Protein AF-A0A699TM51-F1 (afdb_monomer_lite)

Sequence (166 aa):
SMTIHSSIKAKILEAQSEAFKNASTPREMLKGLDNQLERKEDGRLYLAERIWVPVYGNLRTLIMNEAHATRYSIHPGADKMYYDLRGLYWWPGMKKDIAMYLDLSTTYHPETDGQSKRTIQTLEDMLRDCAMDFGGNWDTHLPLVEFSYNNTYHSSIKCAPFEALY

pLDDT: mean 77.64, std 13.68, range [36.28, 93.94]

Radius of gyration: 24.85 Å; chains: 1; bounding box: 60×28×64 Å

InterPro domains:
  IPR012337 Ribonuclease H-like superfamily [SSF53098] (101-163)
  IPR036397 Ribonuclease H superfamily [G3DSA:3.30.420.10] (94-166)
  IPR041588 Integrase zinc-binding domain [PF17921] (58-102)
  IPR052160 Gypsy Retrotransposon Integrase-like [PTHR47266] (107-166)

Organism: Tanacetum cinerariifolium (NCBI:txid118510)

Structure (mmCIF, N/CA/C/O backbone):
data_AF-A0A699TM51-F1
#
_entry.id   AF-A0A699TM51-F1
#
loop_
_atom_site.group_PDB
_atom_site.id
_atom_site.type_symbol
_atom_site.label_atom_id
_atom_site.label_alt_id
_atom_site.label_comp_id
_atom_site.label_asym_id
_atom_site.label_entity_id
_atom_site.label_seq_id
_atom_site.pdbx_PDB_ins_code
_atom_site.Cartn_x
_atom_site.Cartn_y
_atom_site.Cartn_z
_atom_site.occupancy
_atom_site.B_iso_or_equiv
_atom_site.auth_seq_id
_atom_site.auth_comp_id
_atom_site.auth_asym_id
_atom_site.auth_atom_id
_atom_site.pdbx_PDB_model_num
ATOM 1 N N . SER A 1 1 ? 7.193 -13.252 6.022 1.00 36.28 1 SER A N 1
ATOM 2 C CA . SER A 1 1 ? 6.073 -12.552 6.678 1.00 36.28 1 SER A CA 1
ATOM 3 C C . SER A 1 1 ? 6.433 -11.078 6.754 1.00 36.28 1 SER A C 1
ATOM 5 O O . SER A 1 1 ? 7.528 -10.791 7.223 1.00 36.28 1 SER A O 1
ATOM 7 N N . MET A 1 2 ? 5.621 -10.175 6.192 1.00 44.34 2 MET A N 1
ATOM 8 C CA . MET A 1 2 ? 5.906 -8.732 6.170 1.00 44.34 2 MET A CA 1
ATOM 9 C C . MET A 1 2 ? 5.812 -8.157 7.587 1.00 44.34 2 MET A C 1
ATOM 11 O O . MET A 1 2 ? 4.756 -8.214 8.218 1.00 44.34 2 MET A O 1
ATOM 15 N N . THR A 1 3 ? 6.911 -7.602 8.090 1.00 43.56 3 THR A N 1
ATOM 16 C CA . THR A 1 3 ? 6.968 -6.927 9.391 1.00 43.56 3 THR A CA 1
ATOM 17 C C . THR A 1 3 ? 6.427 -5.510 9.233 1.00 43.56 3 THR A C 1
ATOM 19 O O . THR A 1 3 ? 7.195 -4.556 9.199 1.00 43.56 3 THR A O 1
ATOM 22 N N . ILE A 1 4 ? 5.110 -5.368 9.065 1.00 54.72 4 ILE A N 1
ATOM 23 C CA . ILE A 1 4 ? 4.522 -4.034 8.913 1.00 54.72 4 ILE A CA 1
ATOM 24 C C . ILE A 1 4 ? 4.746 -3.254 10.201 1.00 54.72 4 ILE A C 1
ATOM 26 O O . ILE A 1 4 ? 4.355 -3.707 11.286 1.00 54.72 4 ILE A O 1
ATOM 30 N N . HIS A 1 5 ? 5.428 -2.119 10.069 1.00 58.97 5 HIS A N 1
ATOM 31 C CA . HIS A 1 5 ? 6.030 -1.424 11.194 1.00 58.97 5 HIS A CA 1
ATOM 32 C C . HIS A 1 5 ? 4.959 -1.016 12.220 1.00 58.97 5 HIS A C 1
ATOM 34 O O . HIS A 1 5 ? 3.886 -0.503 11.880 1.00 58.97 5 HIS A O 1
ATOM 40 N N . SER A 1 6 ? 5.250 -1.227 13.506 1.00 61.78 6 SER A N 1
ATOM 41 C CA . SER A 1 6 ? 4.368 -0.877 14.633 1.00 61.78 6 SER A CA 1
ATOM 42 C C . SER A 1 6 ? 3.903 0.589 14.597 1.00 61.78 6 SER A C 1
ATOM 44 O O . SER A 1 6 ? 2.809 0.904 15.071 1.00 61.78 6 SER A O 1
ATOM 46 N N . SER A 1 7 ? 4.680 1.467 13.955 1.00 74.94 7 SER A N 1
ATOM 47 C CA . SER A 1 7 ? 4.373 2.886 13.768 1.00 74.94 7 SER A CA 1
ATOM 48 C C . SER A 1 7 ? 3.165 3.154 12.861 1.00 74.94 7 SER A C 1
ATOM 50 O O . SER A 1 7 ? 2.376 4.041 13.183 1.00 74.94 7 SER A O 1
ATOM 52 N N . ILE A 1 8 ? 2.954 2.406 11.768 1.00 83.75 8 ILE A N 1
ATOM 53 C CA . ILE A 1 8 ? 1.767 2.602 10.908 1.00 83.75 8 ILE A CA 1
ATOM 54 C C . ILE A 1 8 ? 0.505 2.168 11.650 1.00 83.75 8 ILE A C 1
ATOM 56 O O . ILE A 1 8 ? -0.508 2.868 11.624 1.00 83.75 8 ILE A O 1
ATOM 60 N N . LYS A 1 9 ? 0.567 1.045 12.374 1.00 83.00 9 LYS A N 1
ATOM 61 C CA . LYS A 1 9 ? -0.570 0.559 13.165 1.00 83.00 9 LYS A CA 1
ATOM 62 C C . LYS A 1 9 ? -0.991 1.559 14.243 1.00 83.00 9 LYS A C 1
ATOM 64 O O . LYS A 1 9 ? -2.188 1.694 14.493 1.00 83.00 9 LYS A O 1
ATOM 69 N N . ALA A 1 10 ? -0.054 2.263 14.878 1.00 84.81 10 ALA A N 1
ATOM 70 C CA . ALA A 1 10 ? -0.375 3.327 15.834 1.00 84.81 10 ALA A CA 1
ATOM 71 C C . ALA A 1 10 ? -1.137 4.484 15.164 1.00 84.81 10 ALA A C 1
ATOM 73 O O . ALA A 1 10 ? -2.234 4.825 15.601 1.00 84.81 10 ALA A O 1
ATOM 74 N N . LYS A 1 11 ? -0.632 4.988 14.030 1.00 90.06 11 LYS A N 1
ATOM 75 C CA . LYS A 1 11 ? -1.268 6.086 13.280 1.00 90.06 11 LYS A CA 1
ATOM 76 C C . LYS A 1 11 ? -2.672 5.746 12.773 1.00 90.06 11 LYS A C 1
ATOM 78 O O . LYS A 1 11 ? -3.529 6.621 12.702 1.00 90.06 11 LYS A O 1
ATOM 83 N N . ILE A 1 12 ? -2.935 4.475 12.450 1.00 90.19 12 ILE A N 1
ATOM 84 C CA . ILE A 1 12 ? -4.284 4.027 12.070 1.00 90.19 12 ILE A CA 1
ATOM 85 C C . ILE A 1 12 ? -5.285 4.263 13.204 1.00 90.19 12 ILE A C 1
ATOM 87 O O . ILE A 1 12 ? -6.379 4.746 12.937 1.00 90.19 12 ILE A O 1
ATOM 91 N N . LEU A 1 13 ? -4.931 3.964 14.455 1.00 89.44 13 LEU A N 1
ATOM 92 C CA . LEU A 1 13 ? -5.849 4.133 15.587 1.00 89.44 13 LEU A CA 1
ATOM 93 C C . LEU A 1 13 ? -6.231 5.609 15.801 1.00 89.44 13 LEU A C 1
ATOM 95 O O . LEU A 1 13 ? -7.397 5.929 16.048 1.00 89.44 13 LEU A O 1
ATOM 99 N N . GLU A 1 14 ? -5.255 6.506 15.671 1.00 88.88 14 GLU A N 1
ATOM 100 C CA . GLU A 1 14 ? -5.460 7.955 15.762 1.00 88.88 14 GLU A CA 1
ATOM 101 C C . GLU A 1 14 ? -6.383 8.451 14.645 1.00 88.88 14 GLU A C 1
ATOM 103 O O . GLU A 1 14 ? -7.402 9.085 14.919 1.00 88.88 14 GLU A O 1
ATOM 108 N N . ALA A 1 15 ? -6.089 8.076 13.398 1.00 88.88 15 ALA A N 1
ATOM 109 C CA . ALA A 1 15 ? -6.886 8.472 12.242 1.00 88.88 15 ALA A CA 1
ATOM 110 C C . ALA A 1 15 ? -8.303 7.883 12.269 1.00 88.88 15 ALA A C 1
ATOM 112 O O . ALA A 1 15 ? -9.252 8.530 11.831 1.00 88.88 15 ALA A O 1
ATOM 113 N N . GLN A 1 16 ? -8.471 6.665 12.797 1.00 88.69 16 GLN A N 1
ATOM 114 C CA . GLN A 1 16 ? -9.792 6.092 13.038 1.00 88.69 16 GLN A CA 1
ATOM 115 C C . GLN A 1 16 ? -10.544 6.947 14.058 1.00 88.69 16 GLN A C 1
ATOM 117 O O . GLN A 1 16 ? -11.675 7.332 13.804 1.00 88.69 16 GLN A O 1
ATOM 122 N N . SER A 1 17 ? -9.916 7.315 15.175 1.00 84.62 17 SER A N 1
ATOM 123 C CA . SER A 1 17 ? -10.548 8.165 16.193 1.00 84.62 17 SER A CA 1
ATOM 124 C C . SER A 1 17 ? -10.948 9.541 15.647 1.00 84.62 17 SER A C 1
ATOM 126 O O . SER A 1 17 ? -12.002 10.061 16.007 1.00 84.62 17 SER A O 1
ATOM 128 N N . GLU A 1 18 ? -10.138 10.125 14.763 1.00 84.56 18 GLU A N 1
ATOM 129 C CA . GLU A 1 18 ? -10.454 11.375 14.064 1.00 84.56 18 GLU A CA 1
ATOM 130 C C . GLU A 1 18 ? -11.638 11.220 13.099 1.00 84.56 18 GLU A C 1
ATOM 132 O O . GLU A 1 18 ? -12.538 12.062 13.091 1.00 84.56 18 GLU A O 1
ATOM 137 N N . ALA A 1 19 ? -11.701 10.108 12.361 1.00 78.81 19 ALA A N 1
ATOM 138 C CA . ALA A 1 19 ? -12.792 9.827 11.432 1.00 78.81 19 ALA A CA 1
ATOM 139 C C . ALA A 1 19 ? -14.174 9.804 12.108 1.00 78.81 19 ALA A C 1
ATOM 141 O O . ALA A 1 19 ? -15.153 10.209 11.491 1.00 78.81 19 ALA A O 1
ATOM 142 N N . PHE A 1 20 ? -14.256 9.397 13.381 1.00 71.19 20 PHE A N 1
ATOM 143 C CA . PHE A 1 20 ? -15.511 9.390 14.150 1.00 71.19 20 PHE A CA 1
ATOM 144 C C . PHE A 1 20 ? -15.887 10.746 14.761 1.00 71.19 20 PHE A C 1
ATOM 146 O O . PHE A 1 20 ? -17.054 10.959 15.080 1.00 71.19 20 PHE A O 1
ATOM 153 N N . LYS A 1 21 ? -14.933 11.669 14.941 1.00 73.00 21 LYS A N 1
ATOM 154 C CA . LYS A 1 21 ? -15.217 13.008 15.494 1.00 73.00 21 LYS A CA 1
ATOM 155 C C . LYS A 1 21 ? -15.894 13.921 14.471 1.00 73.00 21 LYS A C 1
ATOM 157 O O . LYS A 1 21 ? -16.677 14.791 14.844 1.00 73.00 21 LYS A O 1
ATOM 162 N N . ASN A 1 22 ? -15.622 13.714 13.186 1.00 63.00 22 ASN A N 1
ATOM 163 C CA . ASN A 1 22 ? -16.165 14.531 12.107 1.00 63.00 22 ASN A CA 1
ATOM 164 C C . ASN A 1 22 ? -17.528 13.984 11.638 1.00 63.00 22 ASN A C 1
ATOM 166 O O . ASN A 1 22 ? -17.613 13.213 10.685 1.00 63.00 22 ASN A O 1
ATOM 170 N N . ALA A 1 23 ? -18.612 14.431 12.286 1.00 52.00 23 ALA A N 1
ATOM 171 C CA . ALA A 1 23 ? -20.004 14.040 12.000 1.00 52.00 23 ALA A CA 1
ATOM 172 C C . ALA A 1 23 ? -20.494 14.329 10.557 1.00 52.00 23 ALA A C 1
ATOM 174 O O . ALA A 1 23 ? -21.585 13.907 10.177 1.00 52.00 23 ALA A O 1
ATOM 175 N N . SER A 1 24 ? -19.703 15.023 9.733 1.00 50.62 24 SER A N 1
ATOM 176 C CA . SER A 1 24 ? -19.977 15.269 8.311 1.00 50.62 24 SER A CA 1
ATOM 177 C C . SER A 1 24 ? -19.608 14.103 7.390 1.00 50.62 24 SER A C 1
ATOM 179 O O . SER A 1 24 ? -19.886 14.181 6.192 1.00 50.62 24 SER A O 1
ATOM 181 N N . THR A 1 25 ? -19.011 13.020 7.904 1.00 54.03 25 THR A N 1
ATOM 182 C CA . THR A 1 25 ? -18.554 11.923 7.040 1.00 54.03 25 THR A CA 1
ATOM 183 C C . THR A 1 25 ? -19.097 10.555 7.446 1.00 54.03 25 THR A C 1
ATOM 185 O O . THR A 1 25 ? -18.459 9.809 8.178 1.00 54.03 25 THR A O 1
ATOM 188 N N . PRO A 1 26 ? -20.264 10.193 6.884 1.00 49.75 26 PRO A N 1
ATOM 189 C CA . PRO A 1 26 ? -20.577 8.801 6.572 1.00 49.75 26 PRO A CA 1
ATOM 190 C C . PRO A 1 26 ? -21.207 8.645 5.171 1.00 49.75 26 PRO A C 1
ATOM 192 O O . PRO A 1 26 ? -22.158 7.892 4.991 1.00 49.75 26 PRO A O 1
ATOM 195 N N . ARG A 1 27 ? -20.731 9.382 4.152 1.00 46.88 27 ARG A N 1
ATOM 196 C CA . ARG A 1 27 ? -21.240 9.230 2.765 1.00 46.88 27 ARG A CA 1
ATOM 197 C C . ARG A 1 27 ? -20.287 8.566 1.774 1.00 46.88 27 ARG A C 1
ATOM 199 O O . ARG A 1 27 ? -20.763 7.978 0.811 1.00 46.88 27 ARG A O 1
ATOM 206 N N . GLU A 1 28 ? -18.982 8.545 2.041 1.00 53.78 28 GLU A N 1
ATOM 207 C CA . GLU A 1 28 ? -18.023 7.746 1.252 1.00 53.78 28 GLU A CA 1
ATOM 208 C C . GLU A 1 28 ? -17.510 6.491 1.981 1.00 53.78 28 GLU A C 1
ATOM 210 O O . GLU A 1 28 ? -17.039 5.551 1.341 1.00 53.78 28 GLU A O 1
ATOM 215 N N . MET A 1 29 ? -17.568 6.450 3.316 1.00 57.81 29 MET A N 1
ATOM 216 C CA . MET A 1 29 ? -16.518 5.760 4.075 1.00 57.81 29 MET A CA 1
ATOM 217 C C . MET A 1 29 ? -16.554 4.239 4.103 1.00 57.81 29 MET A C 1
ATOM 219 O O . MET A 1 29 ? -15.490 3.655 4.302 1.00 57.81 29 MET A O 1
ATOM 223 N N . LEU A 1 30 ? -17.693 3.579 3.883 1.00 64.06 30 LEU A N 1
ATOM 224 C CA . LEU A 1 30 ? -17.762 2.114 3.996 1.00 64.06 30 LEU A CA 1
ATOM 225 C C . LEU A 1 30 ? -18.672 1.451 2.956 1.00 64.06 30 LEU A C 1
ATOM 227 O O . LEU A 1 30 ? -18.817 0.234 2.972 1.00 64.06 30 LEU A O 1
ATOM 231 N N . LYS A 1 31 ? -19.256 2.212 2.016 1.00 71.56 31 LYS A N 1
ATOM 232 C CA . LYS A 1 31 ? -20.251 1.708 1.044 1.00 71.56 31 LYS A CA 1
ATOM 233 C C . LYS A 1 31 ? -21.405 0.928 1.712 1.00 71.56 31 LYS A C 1
ATOM 235 O O . LYS A 1 31 ? -21.866 -0.068 1.163 1.00 71.56 31 LYS A O 1
ATOM 240 N N . GLY A 1 32 ? -21.848 1.357 2.898 1.00 72.12 32 GLY A N 1
ATOM 241 C CA . GLY A 1 32 ? -22.896 0.677 3.670 1.00 72.12 32 GLY A CA 1
ATOM 242 C C . GLY A 1 32 ? -22.403 -0.494 4.527 1.00 72.12 32 GLY A C 1
ATOM 243 O O . GLY A 1 32 ? -23.218 -1.223 5.088 1.00 72.12 32 GLY A O 1
ATOM 244 N N . LEU A 1 33 ? -21.086 -0.690 4.644 1.00 73.62 33 LEU A N 1
ATOM 245 C CA . LEU A 1 33 ? -20.473 -1.688 5.530 1.00 73.62 33 LEU A CA 1
ATOM 246 C C . LEU A 1 33 ? -20.208 -1.136 6.939 1.00 73.62 33 LEU A C 1
ATOM 248 O O . LEU A 1 33 ? -19.507 -1.766 7.724 1.00 73.62 33 LEU A O 1
ATOM 252 N N . ASP A 1 34 ? -20.774 0.025 7.273 1.00 74.94 34 ASP A N 1
ATOM 253 C CA . ASP A 1 34 ? -20.599 0.709 8.556 1.00 74.94 34 ASP A CA 1
ATOM 254 C C . ASP A 1 34 ? -20.978 -0.178 9.746 1.00 74.94 34 ASP A C 1
ATOM 256 O O . ASP A 1 34 ? -20.242 -0.263 10.725 1.00 74.94 34 ASP A O 1
ATOM 260 N N . ASN A 1 35 ? -22.061 -0.941 9.603 1.00 77.19 35 ASN A N 1
ATOM 261 C CA . ASN A 1 35 ? -22.545 -1.861 10.633 1.00 77.19 35 ASN A CA 1
ATOM 262 C C . ASN A 1 35 ? -21.716 -3.153 10.756 1.00 77.19 35 ASN A C 1
ATOM 264 O O . ASN A 1 35 ? -21.967 -3.942 11.659 1.00 77.19 35 ASN A O 1
ATOM 268 N N . GLN A 1 36 ? -20.776 -3.403 9.837 1.00 84.50 36 GLN A N 1
ATOM 269 C CA . GLN A 1 36 ? -19.923 -4.600 9.834 1.00 84.50 36 GLN A CA 1
ATOM 270 C C . GLN A 1 36 ? -18.533 -4.333 10.420 1.00 84.50 36 GLN A C 1
ATOM 272 O O . GLN A 1 36 ? -17.704 -5.241 10.461 1.00 84.50 36 GLN A O 1
ATOM 277 N N . LEU A 1 37 ? -18.250 -3.094 10.835 1.00 8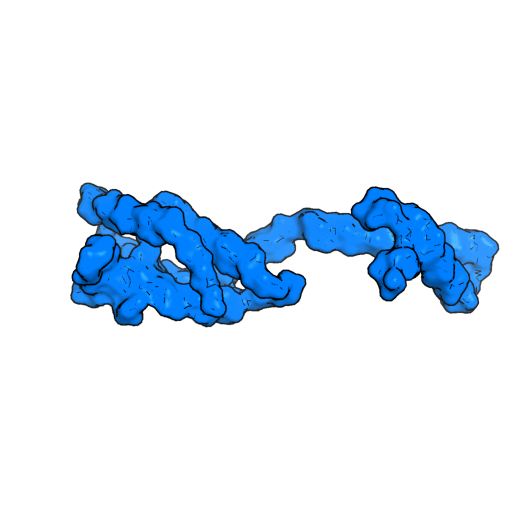5.62 37 LEU A N 1
ATOM 278 C CA . LEU A 1 37 ? -17.000 -2.791 11.510 1.00 85.62 37 LEU A CA 1
ATOM 279 C C . LEU A 1 37 ? -17.030 -3.270 12.957 1.00 85.62 37 LEU A C 1
ATOM 28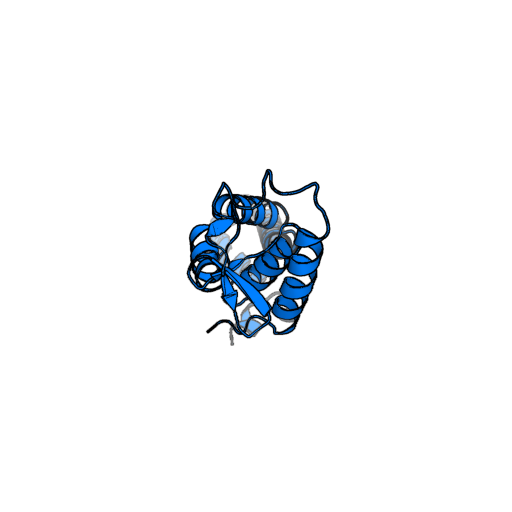1 O O . LEU A 1 37 ? -17.883 -2.877 13.750 1.00 85.62 37 LEU A O 1
ATOM 285 N N . GLU A 1 38 ? -16.019 -4.047 13.315 1.00 90.38 38 GLU A N 1
ATOM 286 C CA . GLU A 1 38 ? -15.837 -4.583 14.655 1.00 90.38 38 GLU A CA 1
ATOM 287 C C . GLU A 1 38 ? -14.655 -3.900 15.335 1.00 90.38 38 GLU A C 1
ATOM 289 O O . GLU A 1 38 ? -13.561 -3.799 14.772 1.00 90.38 38 GLU A O 1
ATOM 294 N N . ARG A 1 39 ? -14.861 -3.427 16.567 1.00 89.94 39 ARG A N 1
ATOM 295 C CA . ARG A 1 39 ? -13.774 -2.927 17.413 1.00 89.94 39 ARG A CA 1
ATOM 296 C C . ARG A 1 39 ? -13.158 -4.095 18.175 1.00 89.94 39 ARG A C 1
ATOM 298 O O . ARG A 1 39 ? -13.873 -4.793 18.886 1.00 89.94 39 ARG A O 1
ATOM 305 N N . LYS A 1 40 ? -11.842 -4.280 18.054 1.00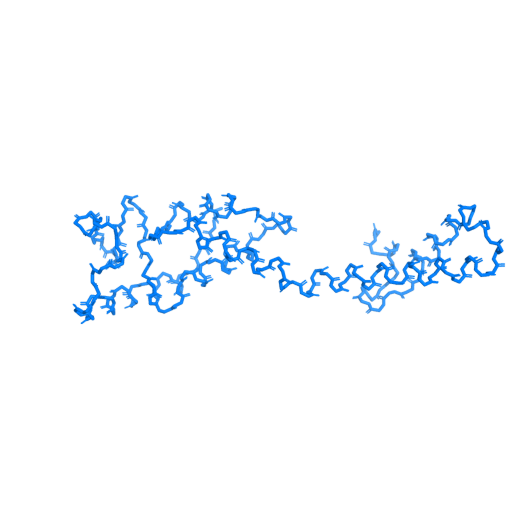 91.50 40 LYS A N 1
ATOM 306 C CA . LYS A 1 40 ? -11.096 -5.328 18.772 1.00 91.50 40 LYS A CA 1
ATOM 307 C C . LYS A 1 40 ? -10.426 -4.794 20.043 1.00 91.50 40 LYS A C 1
ATOM 309 O O . LYS A 1 40 ? -10.459 -3.594 20.320 1.00 91.50 40 LYS A O 1
ATOM 314 N N . GLU A 1 41 ? -9.809 -5.696 20.811 1.00 90.31 41 GLU A N 1
ATOM 315 C CA . GLU A 1 41 ? -9.112 -5.405 22.079 1.00 90.31 41 GLU A CA 1
ATOM 316 C C . GLU A 1 41 ? -7.996 -4.359 21.942 1.00 90.31 41 GLU A C 1
ATOM 318 O O . GLU A 1 41 ? -7.726 -3.602 22.868 1.00 90.31 41 GLU A O 1
ATOM 323 N N . ASP A 1 42 ? -7.378 -4.267 20.763 1.00 87.12 42 ASP A N 1
ATOM 324 C CA . ASP A 1 42 ? -6.343 -3.278 20.452 1.00 87.12 42 ASP A CA 1
ATOM 325 C C . ASP A 1 42 ? -6.897 -1.864 20.183 1.00 87.12 42 ASP A C 1
ATOM 327 O O . ASP A 1 42 ? -6.148 -0.955 19.811 1.00 87.12 42 ASP A O 1
ATOM 331 N N . GLY A 1 43 ? -8.213 -1.688 20.324 1.00 87.06 43 GLY A N 1
ATOM 332 C CA . GLY A 1 43 ? -8.936 -0.445 20.109 1.00 87.06 43 GLY A CA 1
ATOM 333 C C . GLY A 1 43 ? -9.186 -0.100 18.642 1.00 87.06 43 GLY A C 1
ATOM 334 O O . GLY A 1 43 ? -9.893 0.877 18.391 1.00 87.06 43 GLY A O 1
ATOM 335 N N . ARG A 1 44 ? -8.659 -0.860 17.674 1.00 91.19 44 ARG A N 1
ATOM 336 C CA . ARG A 1 44 ? -8.825 -0.580 16.240 1.00 91.19 44 ARG A CA 1
ATOM 337 C C . ARG A 1 44 ? -10.101 -1.200 15.694 1.00 91.19 44 ARG A C 1
ATOM 339 O O . ARG A 1 44 ? -10.647 -2.156 16.242 1.00 91.19 44 ARG A O 1
ATOM 346 N N . LEU A 1 45 ? -10.554 -0.643 14.578 1.00 90.50 45 LEU A N 1
ATOM 347 C CA . LEU A 1 45 ? -11.691 -1.145 13.817 1.00 90.50 45 LEU A CA 1
ATOM 348 C C . LEU A 1 45 ? -11.250 -2.054 12.676 1.00 90.50 45 LEU A C 1
ATOM 350 O O . LEU A 1 45 ? -10.296 -1.746 11.950 1.00 90.50 45 LEU A O 1
ATOM 354 N N . TYR A 1 46 ? -11.993 -3.141 12.512 1.00 92.12 46 TYR A N 1
ATOM 355 C CA . TYR A 1 46 ? -11.738 -4.203 11.555 1.00 92.12 46 TYR A CA 1
ATOM 356 C C . TYR A 1 46 ? -12.977 -4.494 10.712 1.00 92.12 46 TYR A C 1
ATOM 358 O O . TYR A 1 46 ? -14.098 -4.387 11.196 1.00 92.12 46 TYR A O 1
ATOM 366 N N . LEU A 1 47 ? -12.764 -4.920 9.470 1.00 90.25 47 LEU A N 1
ATOM 367 C CA . LEU A 1 47 ? -13.775 -5.535 8.617 1.00 90.25 47 LEU A CA 1
ATOM 368 C C . LEU A 1 47 ? -13.287 -6.925 8.211 1.00 90.25 47 LEU A C 1
ATOM 370 O O . LEU A 1 47 ? -12.260 -7.031 7.536 1.00 90.25 47 LEU A O 1
ATOM 374 N N . ALA A 1 48 ? -14.024 -7.976 8.583 1.00 89.12 48 ALA A N 1
ATOM 375 C CA . ALA A 1 48 ? -13.687 -9.363 8.248 1.00 89.12 48 ALA A CA 1
ATOM 376 C C . ALA A 1 48 ? -12.201 -9.691 8.519 1.00 89.12 48 ALA A C 1
ATOM 378 O O . ALA A 1 48 ? -11.461 -10.067 7.607 1.00 89.12 48 ALA A O 1
ATOM 379 N N . GLU A 1 49 ? -11.759 -9.477 9.764 1.00 91.19 49 GLU A N 1
ATOM 380 C CA . GLU A 1 49 ? -10.375 -9.673 10.241 1.00 91.19 49 GLU A CA 1
ATOM 381 C C . GLU A 1 49 ? -9.307 -8.716 9.679 1.00 91.19 49 GLU A C 1
ATOM 383 O O . GLU A 1 49 ? -8.131 -8.834 10.020 1.00 91.19 49 GLU A O 1
ATOM 388 N N . ARG A 1 50 ? -9.679 -7.720 8.868 1.00 92.69 50 ARG A N 1
ATOM 389 C CA . ARG A 1 50 ? -8.733 -6.755 8.277 1.00 92.69 50 ARG A CA 1
ATOM 390 C C . ARG A 1 50 ? -8.880 -5.387 8.906 1.00 92.69 50 ARG A C 1
ATOM 392 O O . ARG A 1 50 ? -9.995 -4.906 9.064 1.00 92.69 50 ARG A O 1
ATOM 399 N N . ILE A 1 51 ? -7.767 -4.726 9.198 1.00 93.12 51 ILE A N 1
ATOM 400 C CA . ILE A 1 51 ? -7.771 -3.379 9.767 1.00 93.12 51 ILE A CA 1
ATOM 401 C C . ILE A 1 51 ? -8.372 -2.414 8.741 1.00 93.12 51 ILE A C 1
ATOM 403 O O . ILE A 1 51 ? -7.885 -2.312 7.609 1.00 93.12 51 ILE A O 1
ATOM 407 N N . TRP A 1 52 ? -9.410 -1.682 9.140 1.00 92.50 52 TRP A N 1
ATOM 408 C CA . TRP A 1 52 ? -9.977 -0.631 8.305 1.00 92.50 52 TRP A CA 1
ATOM 409 C C . TRP A 1 52 ? -9.045 0.583 8.262 1.00 92.50 52 TRP A C 1
ATOM 411 O O . TRP A 1 52 ? -8.652 1.119 9.300 1.00 92.50 52 TRP A O 1
ATOM 421 N N . VAL A 1 53 ? -8.705 1.039 7.058 1.00 92.25 53 VAL A N 1
ATOM 422 C CA . VAL A 1 53 ? -7.829 2.197 6.856 1.00 92.25 53 VAL A CA 1
ATOM 423 C C . VAL A 1 53 ? -8.661 3.412 6.421 1.00 92.25 53 VAL A C 1
ATOM 425 O O . VAL A 1 53 ? -9.181 3.438 5.293 1.00 92.25 53 VAL A O 1
ATOM 428 N N . PRO A 1 54 ? -8.792 4.445 7.275 1.00 89.50 54 PRO A N 1
ATOM 429 C CA . PRO A 1 54 ? -9.517 5.656 6.916 1.00 89.50 54 PRO A CA 1
ATOM 430 C C . PRO A 1 54 ? -8.780 6.443 5.824 1.00 89.50 54 PRO A C 1
ATOM 432 O O . PRO A 1 54 ? -7.609 6.204 5.528 1.00 89.50 54 PRO A O 1
ATOM 435 N N . VAL A 1 55 ? -9.480 7.393 5.203 1.00 85.25 55 VAL A N 1
ATOM 436 C CA . VAL A 1 55 ? -8.866 8.327 4.239 1.00 85.25 55 VAL A CA 1
ATOM 437 C C . VAL A 1 55 ? -7.954 9.356 4.930 1.00 85.25 55 VAL A C 1
ATOM 439 O O . VAL A 1 55 ? -7.036 9.885 4.311 1.00 85.25 55 VAL A O 1
ATOM 442 N N . TYR A 1 56 ? -8.166 9.604 6.226 1.00 82.44 56 TYR A N 1
ATOM 443 C CA . TYR A 1 56 ? -7.392 10.557 7.021 1.00 82.44 56 TYR A CA 1
ATOM 444 C C . TYR A 1 56 ? -5.933 10.130 7.225 1.00 82.44 56 TYR A C 1
ATOM 446 O O . TYR A 1 56 ? -5.596 8.944 7.240 1.00 82.44 56 TYR A O 1
ATOM 454 N N . GLY A 1 57 ? -5.060 11.123 7.406 1.00 83.88 57 GLY A N 1
ATOM 455 C CA . GLY A 1 57 ? -3.657 10.912 7.767 1.00 83.88 57 GLY A CA 1
ATOM 456 C C . GLY A 1 57 ? -2.775 10.318 6.661 1.00 83.88 57 GLY A C 1
ATOM 457 O O . GLY A 1 57 ? -1.692 9.824 6.966 1.00 83.88 57 GLY A O 1
ATOM 458 N N . ASN A 1 58 ? -3.220 10.330 5.395 1.00 87.88 58 ASN A N 1
ATOM 459 C CA . ASN A 1 58 ? -2.490 9.777 4.238 1.00 87.88 58 ASN A CA 1
ATOM 460 C C . ASN A 1 58 ? -2.043 8.311 4.415 1.00 87.88 58 ASN A C 1
ATOM 462 O O . ASN A 1 58 ? -1.085 7.848 3.790 1.00 87.88 58 ASN A O 1
ATOM 466 N N . LEU A 1 59 ? -2.745 7.556 5.265 1.00 90.88 59 LEU A N 1
ATOM 467 C CA . LEU A 1 59 ? -2.321 6.224 5.693 1.00 90.88 59 LEU A CA 1
ATOM 468 C C . LEU A 1 59 ? -2.297 5.211 4.553 1.00 90.88 59 LEU A C 1
ATOM 470 O O . LEU A 1 59 ? -1.392 4.384 4.495 1.00 90.88 59 LEU A O 1
ATOM 474 N N . ARG A 1 60 ? -3.256 5.300 3.625 1.00 92.38 60 ARG A N 1
ATOM 475 C CA . ARG A 1 60 ? -3.319 4.432 2.439 1.00 92.38 60 ARG A CA 1
ATOM 476 C C . ARG A 1 60 ? -2.047 4.560 1.605 1.00 92.38 60 ARG A C 1
ATOM 478 O O . ARG A 1 60 ? -1.448 3.549 1.263 1.00 92.38 60 ARG A O 1
ATOM 485 N N . THR A 1 61 ? -1.593 5.787 1.351 1.00 90.44 61 THR A N 1
ATOM 486 C CA . THR A 1 61 ? -0.351 6.055 0.613 1.00 90.44 61 THR A CA 1
ATOM 487 C C . THR A 1 61 ? 0.873 5.548 1.365 1.00 90.44 61 THR A C 1
ATOM 489 O O . THR A 1 61 ? 1.741 4.935 0.756 1.00 90.44 61 THR A O 1
ATOM 492 N N . LEU A 1 62 ? 0.938 5.739 2.687 1.00 89.81 62 LEU A N 1
ATOM 493 C CA . LEU A 1 62 ? 2.046 5.221 3.500 1.00 89.81 62 LEU A CA 1
ATOM 494 C C . LEU A 1 62 ? 2.129 3.690 3.456 1.00 89.81 62 LEU A C 1
ATOM 496 O O . LEU A 1 62 ? 3.209 3.145 3.253 1.00 89.81 62 LEU A O 1
ATOM 500 N N . ILE A 1 63 ? 0.988 3.010 3.588 1.00 90.62 63 ILE A N 1
ATOM 501 C CA . ILE A 1 63 ? 0.890 1.550 3.472 1.00 90.62 63 ILE A CA 1
ATOM 502 C C . ILE A 1 63 ? 1.334 1.089 2.080 1.00 90.62 63 ILE A C 1
ATOM 504 O O . ILE A 1 63 ? 2.089 0.125 1.961 1.00 90.62 63 ILE A O 1
ATOM 508 N N . MET A 1 64 ? 0.888 1.782 1.029 1.00 89.56 64 MET A N 1
ATOM 509 C CA . MET A 1 64 ? 1.275 1.472 -0.346 1.00 89.56 64 MET A CA 1
ATOM 510 C C . MET A 1 64 ? 2.781 1.676 -0.574 1.00 89.56 64 MET A C 1
ATOM 512 O O . MET A 1 64 ? 3.426 0.790 -1.124 1.00 89.56 64 MET A O 1
ATOM 516 N N . ASN A 1 65 ? 3.369 2.764 -0.071 1.00 86.19 65 ASN A N 1
ATOM 517 C CA . ASN A 1 65 ? 4.813 3.010 -0.140 1.00 86.19 65 ASN A CA 1
ATOM 518 C C . ASN A 1 65 ? 5.629 1.918 0.562 1.00 86.19 65 ASN A C 1
ATOM 520 O O . ASN A 1 65 ? 6.614 1.436 0.008 1.00 86.19 65 ASN A O 1
ATOM 524 N N . GLU A 1 66 ? 5.221 1.508 1.766 1.00 84.56 66 GLU A N 1
ATOM 525 C CA . GLU A 1 66 ? 5.925 0.462 2.515 1.00 84.56 66 GLU A CA 1
ATOM 526 C C . GLU A 1 66 ? 5.869 -0.887 1.783 1.00 84.56 66 GLU A C 1
ATOM 528 O O . GLU A 1 66 ? 6.893 -1.562 1.657 1.00 84.56 66 GLU A O 1
ATOM 533 N N . ALA A 1 67 ? 4.704 -1.251 1.236 1.00 82.25 67 ALA A N 1
ATOM 534 C CA . ALA A 1 67 ? 4.540 -2.467 0.440 1.00 82.25 67 ALA A CA 1
ATOM 535 C C . ALA A 1 67 ? 5.307 -2.419 -0.890 1.00 82.25 67 ALA A C 1
ATOM 537 O O . ALA A 1 67 ? 5.869 -3.425 -1.311 1.00 82.25 67 ALA A O 1
ATOM 538 N N . HIS A 1 68 ? 5.384 -1.253 -1.531 1.00 78.88 68 HIS A N 1
ATOM 539 C CA . HIS A 1 68 ? 6.153 -1.067 -2.760 1.00 78.88 68 HIS A CA 1
ATOM 540 C C . HIS A 1 68 ? 7.671 -1.169 -2.521 1.00 78.88 68 HIS A C 1
ATOM 542 O O . HIS A 1 68 ? 8.403 -1.639 -3.387 1.00 78.88 68 HIS A O 1
ATOM 548 N N . ALA A 1 69 ? 8.153 -0.777 -1.337 1.00 74.50 69 ALA A N 1
ATOM 549 C CA . ALA A 1 69 ? 9.570 -0.828 -0.974 1.00 74.50 69 ALA A CA 1
ATOM 550 C C . ALA A 1 69 ? 10.050 -2.212 -0.484 1.00 74.50 69 ALA A C 1
ATOM 552 O O . ALA A 1 69 ? 11.255 -2.476 -0.425 1.00 74.50 69 ALA A O 1
ATOM 553 N N . THR A 1 70 ? 9.143 -3.113 -0.093 1.00 67.62 70 THR A N 1
ATOM 554 C CA . THR A 1 70 ? 9.512 -4.376 0.561 1.00 67.62 70 THR A CA 1
ATOM 555 C C . THR A 1 70 ? 9.810 -5.506 -0.436 1.00 67.62 70 THR A C 1
ATOM 557 O O . THR A 1 70 ? 8.947 -6.293 -0.795 1.00 67.62 70 THR A O 1
ATOM 560 N N . ARG A 1 71 ? 11.106 -5.633 -0.767 1.00 52.06 71 ARG A N 1
ATOM 561 C CA . ARG A 1 71 ? 11.843 -6.819 -1.272 1.00 52.06 71 ARG A CA 1
ATOM 562 C C . ARG A 1 71 ? 11.401 -7.438 -2.617 1.00 52.06 71 ARG A C 1
ATOM 564 O O . ARG A 1 71 ? 10.329 -8.018 -2.753 1.00 52.06 71 ARG A O 1
ATOM 571 N N . TYR A 1 72 ? 12.379 -7.469 -3.531 1.00 46.03 72 TYR A N 1
ATOM 572 C CA . TYR A 1 72 ? 12.368 -7.989 -4.910 1.00 46.03 72 TYR A CA 1
ATOM 573 C C . TYR A 1 72 ? 11.679 -7.065 -5.921 1.00 46.03 72 TYR A C 1
ATOM 575 O O . TYR A 1 72 ? 10.554 -7.304 -6.358 1.00 46.03 72 TYR A O 1
ATOM 583 N N . SER A 1 73 ? 12.419 -6.017 -6.298 1.00 48.09 73 SER A N 1
ATOM 584 C CA . SER A 1 73 ? 12.138 -5.034 -7.353 1.00 48.09 73 SER A CA 1
ATOM 585 C C . SER A 1 73 ? 12.136 -5.635 -8.765 1.00 48.09 73 SER A C 1
ATOM 587 O O . SER A 1 73 ? 12.873 -5.198 -9.642 1.00 48.09 73 SER A O 1
ATOM 589 N N . ILE A 1 74 ? 11.286 -6.628 -9.003 1.00 51.66 74 ILE A N 1
ATOM 590 C CA . ILE A 1 74 ? 10.766 -6.905 -10.341 1.00 51.66 74 ILE A CA 1
ATOM 591 C C . ILE A 1 74 ? 9.312 -6.464 -10.258 1.00 51.66 74 ILE A C 1
ATOM 593 O O . ILE A 1 74 ? 8.510 -7.164 -9.641 1.00 51.66 74 ILE A O 1
ATOM 597 N N . HIS A 1 75 ? 9.049 -5.240 -10.732 1.00 56.84 75 HIS A N 1
ATOM 598 C CA . HIS A 1 75 ? 7.803 -4.475 -10.594 1.00 56.84 75 HIS A CA 1
ATOM 599 C C . HIS A 1 75 ? 6.604 -5.307 -10.112 1.00 56.84 75 HIS A C 1
ATOM 601 O O . HIS A 1 75 ? 5.971 -5.996 -10.920 1.00 56.84 75 HIS A O 1
ATOM 607 N N . PRO A 1 76 ? 6.280 -5.285 -8.802 1.00 60.78 76 PRO A N 1
ATOM 608 C CA . PRO A 1 76 ? 5.084 -5.948 -8.318 1.00 60.78 76 PRO A CA 1
ATOM 609 C C . PRO A 1 76 ? 3.877 -5.303 -9.001 1.00 60.78 76 PRO A C 1
ATOM 611 O O . PRO A 1 76 ? 3.554 -4.146 -8.752 1.00 60.78 76 PRO A O 1
ATOM 614 N N . GLY A 1 77 ? 3.224 -6.052 -9.892 1.00 73.88 77 GLY A N 1
ATOM 615 C CA . GLY A 1 77 ? 1.990 -5.601 -10.526 1.00 73.88 77 GLY A CA 1
ATOM 616 C C . GLY A 1 77 ? 0.899 -5.318 -9.488 1.00 73.88 77 GLY A C 1
ATOM 617 O O . GLY A 1 77 ? 0.949 -5.823 -8.360 1.00 73.88 77 GLY A O 1
ATOM 618 N N . ALA A 1 78 ? -0.117 -4.548 -9.887 1.00 82.31 78 ALA A N 1
ATOM 619 C CA . ALA A 1 78 ? -1.227 -4.140 -9.017 1.00 82.31 78 ALA A CA 1
ATOM 620 C C . ALA A 1 78 ? -1.877 -5.311 -8.274 1.00 82.31 78 ALA A C 1
ATOM 622 O O . ALA A 1 78 ? -2.213 -5.192 -7.095 1.00 82.31 78 ALA A O 1
ATOM 623 N N . ASP A 1 79 ? -1.988 -6.463 -8.935 1.00 83.81 79 ASP A N 1
ATOM 624 C CA . ASP A 1 79 ? -2.542 -7.666 -8.329 1.00 83.81 79 ASP A CA 1
ATOM 625 C C . ASP A 1 79 ? -1.687 -8.175 -7.170 1.00 83.81 79 ASP A C 1
ATOM 627 O O . ASP A 1 79 ? -2.223 -8.420 -6.090 1.00 83.81 79 ASP A O 1
ATOM 631 N N . LYS A 1 80 ? -0.365 -8.281 -7.346 1.00 84.19 80 LYS A N 1
ATOM 632 C CA . LYS A 1 80 ? 0.537 -8.759 -6.289 1.00 84.19 80 LYS A CA 1
ATOM 633 C C . LYS A 1 80 ? 0.452 -7.852 -5.061 1.00 84.19 80 LYS A C 1
ATOM 635 O O . LYS A 1 80 ? 0.177 -8.332 -3.966 1.00 84.19 80 LYS A O 1
ATOM 640 N N . MET A 1 81 ? 0.573 -6.542 -5.267 1.00 87.88 81 MET A N 1
ATOM 641 C CA . MET A 1 81 ? 0.480 -5.555 -4.191 1.00 87.88 81 MET A CA 1
ATOM 642 C C . MET A 1 81 ? -0.878 -5.603 -3.474 1.00 87.88 81 MET A C 1
ATOM 644 O O . MET A 1 81 ? -0.951 -5.500 -2.249 1.00 87.88 81 MET A O 1
ATOM 648 N N . TYR A 1 82 ? -1.967 -5.819 -4.217 1.00 90.62 82 TYR A N 1
ATOM 649 C CA . TYR A 1 82 ? -3.282 -6.039 -3.627 1.00 90.62 82 TYR A CA 1
ATOM 650 C C . TYR A 1 82 ? -3.331 -7.306 -2.765 1.00 90.62 82 TYR A C 1
ATOM 652 O O . TYR A 1 82 ? -3.885 -7.252 -1.667 1.00 90.62 82 TYR A O 1
ATOM 660 N N . TYR A 1 83 ? -2.775 -8.431 -3.225 1.00 87.44 83 TYR A N 1
ATOM 661 C CA . TYR A 1 83 ? -2.751 -9.682 -2.460 1.00 87.44 83 TYR A CA 1
ATOM 662 C C . TYR A 1 83 ? -1.900 -9.592 -1.188 1.00 87.44 83 TYR A C 1
ATOM 664 O O . TYR A 1 83 ? -2.311 -10.127 -0.157 1.00 87.44 83 TYR A O 1
ATOM 672 N N . ASP A 1 84 ? -0.793 -8.858 -1.233 1.00 87.06 84 ASP A N 1
ATOM 673 C CA . ASP A 1 84 ? 0.064 -8.631 -0.070 1.00 87.06 84 ASP A CA 1
ATOM 674 C C . ASP A 1 84 ? -0.658 -7.782 0.991 1.00 87.06 84 ASP A C 1
ATOM 676 O O . ASP A 1 84 ? -0.701 -8.125 2.174 1.00 87.06 84 ASP A O 1
ATOM 680 N N . LEU A 1 85 ? -1.313 -6.698 0.565 1.00 90.75 85 LEU A N 1
ATOM 681 C CA . LEU A 1 85 ? -1.982 -5.771 1.477 1.00 90.75 85 LEU A CA 1
ATOM 682 C C . LEU A 1 85 ? -3.330 -6.288 1.997 1.00 90.75 85 LEU A C 1
ATOM 684 O O . LEU A 1 85 ? -3.666 -6.059 3.162 1.00 90.75 85 LEU A O 1
ATOM 688 N N . ARG A 1 86 ? -4.119 -6.995 1.173 1.00 91.00 86 ARG A N 1
ATOM 689 C CA . ARG A 1 86 ? -5.471 -7.465 1.548 1.00 91.00 86 ARG A CA 1
ATOM 690 C C . ARG A 1 86 ? -5.467 -8.473 2.693 1.00 91.00 86 ARG A C 1
ATOM 692 O O . ARG A 1 86 ? -6.534 -8.759 3.224 1.00 91.00 86 ARG A O 1
ATOM 699 N N . GLY A 1 87 ? -4.320 -9.070 3.018 1.00 89.75 87 GLY A N 1
ATOM 700 C CA . GLY A 1 87 ? -4.195 -9.969 4.163 1.00 89.75 87 GLY A CA 1
ATOM 701 C C . GLY A 1 87 ? -4.368 -9.243 5.498 1.00 89.75 87 GLY A C 1
ATOM 702 O O . GLY A 1 87 ? -4.802 -9.854 6.466 1.00 89.75 87 GLY A O 1
ATOM 703 N N . LEU A 1 88 ? -4.066 -7.941 5.542 1.00 91.00 88 LEU A N 1
ATOM 704 C CA . LEU A 1 88 ? -4.020 -7.159 6.780 1.00 91.00 88 LEU A CA 1
ATOM 705 C C . LEU A 1 88 ? -4.907 -5.915 6.748 1.00 91.00 88 LEU A C 1
ATOM 707 O O . LEU A 1 88 ? -5.438 -5.528 7.787 1.00 91.00 88 LEU A O 1
ATOM 711 N N . TYR A 1 89 ? -5.082 -5.298 5.580 1.00 93.19 89 TYR A N 1
ATOM 712 C CA . TYR A 1 89 ? -5.765 -4.017 5.438 1.00 93.19 89 TYR A CA 1
ATOM 713 C C . TYR A 1 89 ? -6.981 -4.092 4.530 1.00 93.19 89 TYR A C 1
ATOM 715 O O . TYR A 1 89 ? -7.074 -4.922 3.621 1.00 93.19 89 TYR A O 1
ATOM 723 N N . TRP A 1 90 ? -7.908 -3.167 4.760 1.00 93.94 90 TRP A N 1
ATOM 724 C CA . TRP A 1 90 ? -9.044 -2.949 3.885 1.00 93.94 90 TRP A CA 1
ATOM 725 C C . TRP A 1 90 ? -9.486 -1.482 3.883 1.00 93.94 90 TRP A C 1
ATOM 727 O O . TRP A 1 90 ? -9.486 -0.809 4.915 1.00 93.94 90 TRP A O 1
ATOM 737 N N . TRP A 1 91 ? -9.903 -0.995 2.715 1.00 92.31 91 TRP A N 1
ATOM 738 C CA . TRP A 1 91 ? -10.639 0.258 2.559 1.00 92.31 91 TRP A CA 1
ATOM 739 C C . TRP A 1 91 ? -11.484 0.239 1.274 1.00 92.31 91 TRP A C 1
ATOM 741 O O . TRP A 1 91 ? -11.171 -0.506 0.332 1.00 92.31 91 TRP A O 1
ATOM 751 N N . PRO A 1 92 ? -12.555 1.050 1.180 1.00 89.19 92 PRO A N 1
ATOM 752 C CA . PRO A 1 92 ? -13.323 1.155 -0.053 1.00 89.19 92 PRO A CA 1
ATOM 753 C C . PRO A 1 92 ? -12.454 1.664 -1.200 1.00 89.19 92 PRO A C 1
ATOM 755 O O . PRO A 1 92 ? -11.805 2.697 -1.081 1.00 89.19 92 PRO A O 1
ATOM 758 N N . GLY A 1 93 ? -12.472 0.947 -2.324 1.00 90.19 93 GLY A N 1
ATOM 759 C CA . GLY A 1 93 ? -11.700 1.337 -3.506 1.00 90.19 93 GLY A CA 1
ATOM 760 C C . GLY A 1 93 ? -10.248 0.856 -3.516 1.00 90.19 93 GLY A C 1
ATOM 761 O O . GLY A 1 93 ? -9.559 1.140 -4.484 1.00 90.19 93 GLY A O 1
ATOM 762 N N . MET A 1 94 ? -9.805 0.052 -2.541 1.00 92.31 94 MET A N 1
ATOM 763 C CA . MET A 1 94 ? -8.416 -0.421 -2.416 1.00 92.31 94 MET A CA 1
ATOM 764 C C . MET A 1 94 ? -7.754 -0.898 -3.715 1.00 92.31 94 MET A C 1
ATOM 766 O O . MET A 1 94 ? -6.640 -0.484 -4.008 1.00 92.31 94 MET A O 1
ATOM 770 N N . LYS A 1 95 ? -8.434 -1.712 -4.533 1.00 92.12 95 LYS A N 1
ATOM 771 C CA . LYS A 1 95 ? -7.889 -2.142 -5.836 1.00 92.12 95 LYS A CA 1
ATOM 772 C C . LYS A 1 95 ? -7.639 -0.973 -6.799 1.00 92.12 95 LYS A C 1
ATOM 774 O O . LYS A 1 95 ? -6.622 -0.956 -7.480 1.00 92.12 95 LYS A O 1
ATOM 779 N N . LYS A 1 96 ? -8.571 -0.015 -6.855 1.00 91.94 96 LYS A N 1
ATOM 780 C CA . LYS A 1 96 ? -8.477 1.173 -7.714 1.00 91.94 96 LYS A CA 1
ATOM 781 C C . LYS A 1 96 ? -7.346 2.088 -7.242 1.00 91.94 96 LYS A C 1
ATOM 783 O O . LYS A 1 96 ? -6.562 2.537 -8.068 1.00 91.94 96 LYS A O 1
ATOM 788 N N . ASP A 1 97 ? -7.246 2.308 -5.932 1.00 92.06 97 ASP A N 1
ATOM 789 C CA . ASP A 1 97 ? -6.197 3.142 -5.335 1.00 92.06 97 ASP A CA 1
ATOM 790 C C . ASP A 1 97 ? -4.803 2.553 -5.600 1.00 92.06 97 ASP A C 1
ATOM 792 O O . ASP A 1 97 ? -3.901 3.289 -5.980 1.00 92.06 97 ASP A O 1
ATOM 796 N N . ILE A 1 98 ? -4.643 1.229 -5.477 1.00 91.12 98 ILE A N 1
ATOM 797 C CA . ILE A 1 98 ? -3.383 0.529 -5.784 1.00 91.12 98 ILE A CA 1
ATOM 798 C C . ILE A 1 98 ? -3.021 0.654 -7.268 1.00 91.12 98 ILE A C 1
ATOM 800 O O . ILE A 1 98 ? -1.870 0.937 -7.590 1.00 91.12 98 ILE A O 1
ATOM 804 N N . ALA A 1 99 ? -3.985 0.468 -8.174 1.00 89.69 99 ALA A N 1
ATOM 805 C CA . ALA A 1 99 ? -3.740 0.610 -9.609 1.00 89.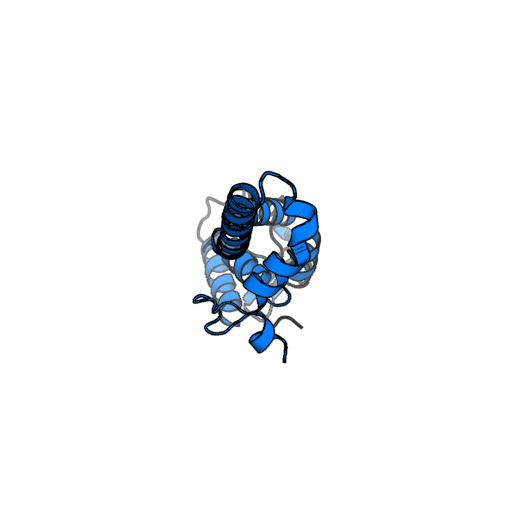69 99 ALA A CA 1
ATOM 806 C C . ALA A 1 99 ? -3.286 2.035 -9.969 1.00 89.69 99 ALA A C 1
ATOM 808 O O . ALA A 1 99 ? -2.296 2.200 -10.672 1.00 89.69 99 ALA A O 1
ATOM 809 N N . MET A 1 100 ? -3.962 3.055 -9.430 1.00 89.69 100 MET A N 1
ATOM 810 C CA . MET A 1 100 ? -3.595 4.460 -9.630 1.00 89.69 100 MET A CA 1
ATOM 811 C C . MET A 1 100 ? -2.237 4.799 -9.004 1.00 89.69 100 MET A C 1
ATOM 813 O O . MET A 1 100 ? -1.455 5.541 -9.588 1.00 89.69 100 MET A O 1
ATOM 817 N N . TYR A 1 101 ? -1.942 4.249 -7.824 1.00 88.19 101 TYR A N 1
ATOM 818 C CA . TYR A 1 101 ? -0.653 4.423 -7.162 1.00 88.19 101 TYR A CA 1
ATOM 819 C C . TYR A 1 101 ? 0.498 3.883 -8.013 1.00 88.19 101 TYR A C 1
ATOM 821 O O . TYR A 1 101 ? 1.500 4.574 -8.177 1.00 88.19 101 TYR A O 1
ATOM 829 N N . LEU A 1 102 ? 0.349 2.675 -8.564 1.00 84.88 102 LEU A N 1
ATOM 830 C CA . LEU A 1 102 ? 1.384 2.072 -9.399 1.00 84.88 102 LEU A CA 1
ATOM 831 C C . LEU A 1 102 ? 1.535 2.781 -10.739 1.00 84.88 102 LEU A C 1
ATOM 833 O O . LEU A 1 102 ? 2.662 2.995 -11.154 1.00 84.88 102 LEU A O 1
ATOM 837 N N . ASP A 1 103 ? 0.438 3.196 -11.375 1.00 84.62 103 ASP A N 1
ATOM 838 C CA . ASP A 1 103 ? 0.482 3.978 -12.618 1.00 84.62 103 ASP A CA 1
ATOM 839 C C . ASP A 1 103 ? 1.301 5.270 -12.438 1.00 84.62 103 ASP A C 1
ATOM 841 O O . ASP A 1 103 ? 2.177 5.597 -13.243 1.00 84.62 103 ASP A O 1
ATOM 845 N N . LEU A 1 104 ? 1.108 5.954 -11.306 1.00 79.44 104 LEU A N 1
ATOM 846 C CA . LEU A 1 104 ? 1.915 7.111 -10.926 1.00 79.44 104 LEU A CA 1
ATOM 847 C C . LEU A 1 104 ? 3.357 6.716 -10.563 1.00 79.44 104 LEU A C 1
ATOM 849 O O . LEU A 1 104 ? 4.292 7.389 -10.986 1.00 79.44 104 LEU A O 1
ATOM 853 N N . SER A 1 105 ? 3.585 5.633 -9.816 1.00 70.38 105 SER A N 1
ATOM 854 C CA . SER A 1 105 ? 4.940 5.243 -9.396 1.00 70.38 105 SER A CA 1
ATOM 855 C C . SER A 1 105 ? 5.808 4.702 -10.537 1.00 70.38 105 SER A C 1
ATOM 857 O O . SER A 1 105 ? 7.032 4.821 -10.462 1.00 70.38 105 SER A O 1
ATOM 859 N N . THR A 1 106 ? 5.209 4.144 -11.594 1.00 62.25 106 THR A N 1
ATOM 860 C CA . THR A 1 106 ? 5.901 3.737 -12.826 1.00 62.25 106 THR A CA 1
ATOM 861 C C . THR A 1 106 ? 6.147 4.915 -13.757 1.00 62.25 106 THR A C 1
ATOM 863 O O . THR A 1 106 ? 7.212 4.996 -14.360 1.00 62.25 106 THR A O 1
ATOM 866 N N . THR A 1 107 ? 5.201 5.856 -13.848 1.00 55.09 107 THR A N 1
ATOM 867 C CA . THR A 1 107 ? 5.346 7.055 -14.694 1.00 55.09 107 THR A CA 1
ATOM 868 C C . THR A 1 107 ? 6.355 8.051 -14.105 1.00 55.09 107 THR A C 1
ATOM 870 O O . THR A 1 107 ? 7.027 8.764 -14.847 1.00 55.09 107 THR A O 1
ATOM 873 N N . TYR A 1 108 ? 6.518 8.067 -12.777 1.00 47.94 108 TYR A N 1
ATOM 874 C CA . TYR A 1 108 ? 7.426 8.958 -12.046 1.00 47.94 108 TYR A CA 1
ATOM 875 C C . TYR A 1 108 ? 8.597 8.213 -11.377 1.00 47.94 108 TYR A C 1
ATOM 877 O O . TYR A 1 108 ? 8.921 8.489 -10.222 1.00 47.94 108 TYR A O 1
ATOM 885 N N . HIS A 1 109 ? 9.266 7.298 -12.092 1.00 53.50 109 HIS A N 1
ATOM 886 C CA . HIS A 1 109 ? 10.475 6.612 -11.607 1.00 53.50 109 HIS A CA 1
ATOM 887 C C . HIS A 1 109 ? 11.770 7.096 -12.302 1.00 53.50 109 HIS A C 1
ATOM 889 O O . HIS A 1 109 ? 12.365 6.364 -13.093 1.00 53.50 109 HIS A O 1
ATOM 895 N N . PRO A 1 110 ? 12.275 8.314 -12.012 1.00 48.84 110 PRO A N 1
ATOM 896 C CA . PRO A 1 110 ? 13.532 8.791 -12.592 1.00 48.84 110 PRO A CA 1
ATOM 897 C C . PRO A 1 110 ? 14.763 7.991 -12.127 1.00 48.84 110 PRO A C 1
ATOM 899 O O . PRO A 1 110 ? 15.795 8.040 -12.789 1.00 48.84 110 PRO A O 1
ATOM 902 N N . GLU A 1 111 ? 14.688 7.241 -11.020 1.00 47.59 111 GLU A N 1
ATOM 903 C CA . GLU A 1 111 ? 15.849 6.531 -10.457 1.00 47.59 111 GLU A CA 1
ATOM 904 C C . GLU A 1 111 ? 16.162 5.181 -11.133 1.00 47.59 111 GLU A C 1
ATOM 906 O O . GLU A 1 111 ? 17.338 4.876 -11.335 1.00 47.59 111 GLU A O 1
ATOM 911 N N . THR A 1 112 ? 15.163 4.394 -11.557 1.00 48.41 112 THR A N 1
ATOM 912 C CA . THR A 1 112 ? 15.399 3.147 -12.329 1.00 48.41 112 THR A CA 1
ATOM 913 C C . THR A 1 112 ? 15.593 3.430 -13.814 1.00 48.41 112 THR A C 1
ATOM 915 O O . THR A 1 112 ? 16.393 2.774 -14.486 1.00 48.41 112 THR A O 1
ATOM 918 N N . ASP A 1 113 ? 14.899 4.444 -14.319 1.00 53.47 113 ASP A N 1
ATOM 919 C CA . ASP A 1 113 ? 15.024 4.896 -15.698 1.00 53.47 113 ASP A CA 1
ATOM 920 C C . ASP A 1 113 ? 16.319 5.701 -15.907 1.00 53.47 113 ASP A C 1
ATOM 922 O O . ASP A 1 113 ? 16.942 5.623 -16.952 1.00 53.47 113 ASP A O 1
ATOM 926 N N . GLY A 1 114 ? 16.817 6.419 -14.895 1.00 60.81 114 GLY A N 1
ATOM 927 C CA . GLY A 1 114 ? 18.032 7.232 -15.007 1.00 60.81 114 GLY A CA 1
ATOM 928 C C . GLY A 1 114 ? 19.325 6.424 -15.154 1.00 60.81 114 GLY A C 1
ATOM 929 O O . GLY A 1 114 ? 20.188 6.800 -15.947 1.00 60.81 114 GLY A O 1
ATOM 930 N N . GLN A 1 115 ? 19.475 5.314 -14.418 1.00 61.59 115 GLN A N 1
ATOM 931 C CA . GLN A 1 115 ? 20.643 4.430 -14.562 1.00 61.59 115 GLN A CA 1
ATOM 932 C C . GLN A 1 115 ? 20.606 3.676 -15.893 1.00 61.59 115 GLN A C 1
ATOM 934 O O . GLN A 1 115 ? 21.592 3.692 -16.625 1.00 61.59 115 GLN A O 1
ATOM 939 N N . SER A 1 116 ? 19.460 3.085 -16.244 1.00 65.31 116 SER A N 1
ATOM 940 C CA . SER A 1 116 ? 19.297 2.373 -17.516 1.00 65.31 116 SER A CA 1
ATOM 941 C C . SER A 1 116 ? 19.435 3.308 -18.721 1.00 65.31 116 SER A C 1
ATOM 943 O O . SER A 1 116 ? 20.189 2.988 -19.633 1.00 65.31 116 SER A O 1
ATOM 945 N N . LYS A 1 117 ? 18.840 4.508 -18.700 1.00 71.00 117 LYS A N 1
ATOM 946 C CA . LYS A 1 117 ? 19.033 5.528 -19.746 1.00 71.00 117 LYS A CA 1
ATOM 947 C C . LYS A 1 117 ? 20.469 6.012 -19.851 1.00 71.00 117 LYS A C 1
ATOM 949 O O . LYS A 1 117 ? 20.943 6.205 -20.961 1.00 71.00 117 LYS A O 1
ATOM 954 N N . ARG A 1 118 ? 21.181 6.197 -18.732 1.00 74.19 118 ARG A N 1
ATOM 955 C CA . ARG A 1 118 ? 22.602 6.580 -18.772 1.00 74.19 118 ARG A CA 1
ATOM 956 C C . ARG A 1 118 ? 23.446 5.475 -19.401 1.00 74.19 118 ARG A C 1
ATOM 958 O O . ARG A 1 118 ? 24.299 5.774 -20.224 1.00 74.19 118 ARG A O 1
ATOM 965 N N . THR A 1 119 ? 23.184 4.220 -19.047 1.00 72.75 119 THR A N 1
ATOM 966 C CA . THR A 1 119 ? 23.836 3.064 -19.667 1.00 72.75 119 THR A CA 1
ATOM 967 C C . THR A 1 119 ? 23.522 2.966 -21.160 1.00 72.75 119 THR A C 1
ATOM 969 O O . THR A 1 119 ? 24.445 2.812 -21.953 1.00 72.75 119 THR A O 1
ATOM 972 N N . ILE A 1 120 ? 22.253 3.106 -21.555 1.00 77.81 120 ILE A N 1
ATOM 973 C CA . ILE A 1 120 ? 21.825 3.082 -22.961 1.00 77.81 120 ILE A CA 1
ATOM 974 C C . ILE A 1 120 ? 22.488 4.220 -23.741 1.00 77.81 120 ILE A C 1
ATOM 976 O O . ILE A 1 120 ? 23.033 3.964 -24.806 1.00 77.81 120 ILE A O 1
ATOM 980 N N . GLN A 1 121 ? 22.534 5.435 -23.189 1.00 79.56 121 GLN A N 1
ATOM 981 C CA . GLN A 1 121 ? 23.182 6.572 -23.843 1.00 79.56 121 GLN A CA 1
ATOM 982 C C . GLN A 1 121 ? 24.684 6.339 -24.044 1.00 79.56 121 GLN A C 1
ATOM 984 O O . GLN A 1 121 ? 25.187 6.559 -25.138 1.00 79.56 121 GLN A O 1
ATOM 989 N N . THR A 1 122 ? 25.397 5.836 -23.029 1.00 80.81 122 THR A N 1
ATOM 990 C CA . THR A 1 122 ? 26.823 5.495 -23.167 1.00 80.81 122 THR A CA 1
ATOM 991 C C . THR A 1 122 ? 27.046 4.444 -24.257 1.00 80.81 122 THR A C 1
ATOM 993 O O . THR A 1 122 ? 27.997 4.553 -25.027 1.00 80.81 122 THR A O 1
ATOM 996 N N . LEU A 1 123 ? 26.174 3.434 -24.342 1.00 78.50 123 LEU A N 1
ATOM 997 C CA . LEU A 1 123 ? 26.245 2.415 -25.391 1.00 78.50 123 LEU A CA 1
ATOM 998 C C . LEU A 1 123 ? 25.953 3.006 -26.776 1.00 78.50 123 LEU A C 1
ATOM 1000 O O . LEU A 1 123 ? 26.663 2.694 -27.726 1.00 78.50 123 LEU A O 1
ATOM 1004 N N . GLU A 1 124 ? 24.950 3.875 -26.899 1.00 82.25 124 GLU A N 1
ATOM 1005 C CA . GLU A 1 124 ? 24.635 4.575 -28.147 1.00 82.25 124 GLU A CA 1
ATOM 1006 C C . GLU A 1 124 ? 25.784 5.470 -28.616 1.00 82.25 124 GLU A C 1
ATOM 1008 O O . GLU A 1 124 ? 26.078 5.495 -29.809 1.00 82.25 124 GLU A O 1
ATOM 1013 N N . ASP A 1 125 ? 26.447 6.174 -27.699 1.00 82.19 125 ASP A N 1
ATOM 1014 C CA . ASP A 1 125 ? 27.577 7.049 -28.013 1.00 82.19 125 ASP A CA 1
ATOM 1015 C C . ASP A 1 125 ? 28.794 6.226 -28.464 1.00 82.19 125 ASP A C 1
ATOM 1017 O O . ASP A 1 125 ? 29.370 6.507 -29.513 1.00 82.19 125 ASP A O 1
ATOM 1021 N N . MET A 1 126 ? 29.111 5.129 -27.765 1.00 83.06 126 MET A N 1
ATOM 1022 C CA . MET A 1 126 ? 30.158 4.186 -28.185 1.00 83.06 126 MET A CA 1
ATOM 1023 C C . MET A 1 126 ? 29.872 3.568 -29.561 1.00 83.06 126 MET A C 1
ATOM 1025 O O . MET A 1 126 ? 30.775 3.432 -30.389 1.00 83.06 126 MET A O 1
ATOM 1029 N N . LEU A 1 127 ? 28.615 3.196 -29.823 1.00 78.75 127 LEU A N 1
ATOM 1030 C CA . LEU A 1 127 ? 28.191 2.654 -31.115 1.00 78.75 127 LEU A CA 1
ATOM 1031 C C . LEU A 1 127 ? 28.251 3.709 -32.221 1.00 78.75 127 LEU A C 1
ATOM 1033 O O . LEU A 1 127 ? 28.616 3.383 -33.349 1.00 78.75 127 LEU A O 1
ATOM 1037 N N . ARG A 1 128 ? 27.919 4.965 -31.912 1.00 82.44 128 ARG A N 1
ATOM 1038 C CA . ARG A 1 128 ? 28.001 6.087 -32.850 1.00 82.44 128 ARG A CA 1
ATOM 1039 C C . ARG A 1 128 ? 29.448 6.370 -33.233 1.00 82.44 128 ARG A C 1
ATOM 1041 O O . ARG A 1 128 ? 29.716 6.474 -34.425 1.00 82.44 128 ARG A O 1
ATOM 1048 N N . ASP A 1 129 ? 30.360 6.414 -32.269 1.00 79.19 129 ASP A N 1
ATOM 1049 C CA . ASP A 1 129 ? 31.792 6.598 -32.527 1.00 79.19 129 ASP A CA 1
ATOM 1050 C C . ASP A 1 129 ? 32.348 5.444 -33.375 1.00 79.19 129 ASP A C 1
ATOM 1052 O O . ASP A 1 129 ? 32.984 5.675 -34.402 1.00 79.19 129 ASP A O 1
ATOM 1056 N N . CYS A 1 130 ? 31.988 4.196 -33.054 1.00 74.81 130 CYS A N 1
ATOM 1057 C CA . CYS A 1 130 ? 32.374 3.041 -33.869 1.00 74.81 130 CYS A CA 1
ATOM 1058 C C . CYS A 1 130 ? 31.796 3.098 -35.291 1.00 74.81 130 CYS A C 1
ATOM 1060 O O . CYS A 1 130 ? 32.479 2.767 -36.258 1.00 74.81 130 CYS A O 1
ATOM 1062 N N . ALA A 1 131 ? 30.544 3.520 -35.458 1.00 75.81 131 ALA A N 1
ATOM 1063 C CA . ALA A 1 131 ? 29.945 3.654 -36.782 1.00 75.81 131 ALA A CA 1
ATOM 1064 C C . ALA A 1 131 ? 30.647 4.729 -37.631 1.00 75.81 131 ALA A C 1
ATOM 1066 O O . ALA A 1 131 ? 30.765 4.548 -38.847 1.00 75.81 131 ALA A O 1
ATOM 1067 N N . MET A 1 132 ? 31.131 5.807 -37.001 1.00 80.56 132 MET A N 1
ATOM 1068 C CA . MET A 1 132 ? 31.888 6.875 -37.660 1.00 80.56 132 MET A CA 1
ATOM 1069 C C . MET A 1 132 ? 33.302 6.423 -38.045 1.00 80.56 132 MET A C 1
ATOM 1071 O O . MET A 1 132 ? 33.725 6.677 -39.172 1.00 80.56 132 MET A O 1
ATOM 1075 N N . ASP A 1 133 ? 33.997 5.700 -37.165 1.00 76.94 133 ASP A N 1
ATOM 1076 C CA . ASP A 1 133 ? 35.373 5.240 -37.398 1.00 76.94 133 ASP A CA 1
ATOM 1077 C C . ASP A 1 133 ? 35.458 4.057 -38.380 1.00 76.94 133 ASP A C 1
ATOM 1079 O O . ASP A 1 133 ? 36.417 3.948 -39.147 1.00 76.94 133 ASP A O 1
ATOM 1083 N N . PHE A 1 134 ? 34.446 3.181 -38.402 1.00 72.81 134 PHE A N 1
ATOM 1084 C CA . PHE A 1 134 ? 34.443 1.947 -39.203 1.00 72.81 134 PHE A CA 1
ATOM 1085 C C . PHE A 1 134 ? 33.510 1.986 -40.427 1.00 72.81 134 PHE A C 1
ATOM 1087 O O . PHE A 1 134 ? 33.257 0.953 -41.053 1.00 72.81 134 PHE A O 1
ATOM 1094 N N . GLY A 1 135 ? 33.000 3.168 -40.797 1.00 71.00 135 GLY A N 1
ATOM 1095 C CA . GLY A 1 135 ? 32.347 3.410 -42.091 1.00 71.00 135 GLY A CA 1
ATOM 1096 C C . GLY A 1 135 ? 31.091 2.573 -42.369 1.00 71.00 135 GLY A C 1
ATOM 1097 O O . GLY A 1 135 ? 30.793 2.297 -43.529 1.00 71.00 135 GLY A O 1
ATOM 1098 N N . GLY A 1 136 ? 30.362 2.158 -41.327 1.00 68.00 136 GLY A N 1
ATOM 1099 C CA . GLY A 1 136 ? 29.099 1.417 -41.452 1.00 68.00 136 GLY A CA 1
ATOM 1100 C C . GLY A 1 136 ? 29.159 -0.099 -41.214 1.00 68.00 136 GLY A C 1
ATOM 1101 O O . GLY A 1 136 ? 28.094 -0.704 -41.155 1.00 68.00 136 GLY A O 1
ATOM 1102 N N . ASN A 1 137 ? 30.335 -0.701 -40.980 1.00 73.50 137 ASN A N 1
ATOM 1103 C CA . ASN A 1 137 ? 30.488 -2.128 -40.606 1.00 73.50 137 ASN A CA 1
ATOM 1104 C C . ASN A 1 137 ? 30.422 -2.363 -39.081 1.00 73.50 137 ASN A C 1
ATOM 1106 O O . ASN A 1 137 ? 31.111 -3.226 -38.528 1.00 73.50 137 ASN A O 1
ATOM 1110 N N . TRP A 1 138 ? 29.647 -1.537 -38.378 1.00 72.62 138 TRP A N 1
ATOM 1111 C CA . TRP A 1 138 ? 29.589 -1.487 -36.914 1.00 72.62 138 TRP A CA 1
ATOM 1112 C C . TRP A 1 138 ? 29.189 -2.831 -36.278 1.00 72.62 138 TRP A C 1
ATOM 1114 O O . TRP A 1 138 ? 29.633 -3.144 -35.174 1.00 72.62 138 TRP A O 1
ATOM 1124 N N . ASP A 1 139 ? 28.408 -3.650 -36.985 1.00 74.69 139 ASP A N 1
ATOM 1125 C CA . ASP A 1 139 ? 27.944 -4.966 -36.546 1.00 74.69 139 ASP A CA 1
ATOM 1126 C C . ASP A 1 139 ? 29.096 -5.971 -36.387 1.00 74.69 139 ASP A C 1
ATOM 1128 O O . ASP A 1 139 ? 29.105 -6.759 -35.441 1.00 74.69 139 ASP A O 1
ATOM 1132 N N . THR A 1 140 ? 30.127 -5.885 -37.232 1.00 79.88 140 THR A N 1
ATOM 1133 C CA . THR A 1 140 ? 31.323 -6.743 -37.124 1.00 79.88 140 THR A CA 1
ATOM 1134 C C . THR A 1 140 ? 32.222 -6.378 -35.939 1.00 79.88 140 THR A C 1
ATOM 1136 O O . THR A 1 140 ? 33.041 -7.188 -35.501 1.00 79.88 140 THR A O 1
ATOM 1139 N N . HIS A 1 141 ? 32.040 -5.178 -35.380 1.00 77.75 141 HIS A N 1
ATOM 1140 C CA . HIS A 1 141 ? 32.829 -4.640 -34.274 1.00 77.75 141 HIS A CA 1
ATOM 1141 C C . HIS A 1 141 ? 32.088 -4.658 -32.931 1.00 77.75 141 HIS A C 1
ATOM 1143 O O . HIS A 1 141 ? 32.674 -4.280 -31.917 1.00 77.75 141 HIS A O 1
ATOM 1149 N N . LEU A 1 142 ? 30.853 -5.169 -32.880 1.00 78.56 142 LEU A N 1
ATOM 1150 C CA . LEU A 1 142 ? 30.095 -5.341 -31.636 1.00 78.56 142 LEU A CA 1
ATOM 1151 C C . LEU A 1 142 ? 30.890 -6.034 -30.510 1.00 78.56 142 LEU A C 1
ATOM 1153 O O . LEU A 1 142 ? 30.864 -5.516 -29.392 1.00 78.56 142 LEU A O 1
ATOM 1157 N N . PRO A 1 143 ? 31.672 -7.107 -30.766 1.00 83.19 143 PRO A N 1
ATOM 1158 C CA . PRO A 1 143 ? 32.493 -7.724 -29.721 1.00 83.19 143 PRO A CA 1
ATOM 1159 C C . PRO A 1 143 ? 33.550 -6.782 -29.124 1.00 83.19 143 PRO A C 1
ATOM 1161 O O . PRO A 1 143 ? 33.867 -6.872 -27.940 1.00 83.19 143 PRO A O 1
ATOM 1164 N N . LEU A 1 144 ? 34.097 -5.860 -29.923 1.00 80.19 144 LEU A N 1
ATOM 1165 C CA . LEU A 1 144 ? 35.078 -4.870 -29.463 1.00 80.19 144 LEU A CA 1
ATOM 1166 C C . LEU A 1 144 ? 34.414 -3.766 -28.632 1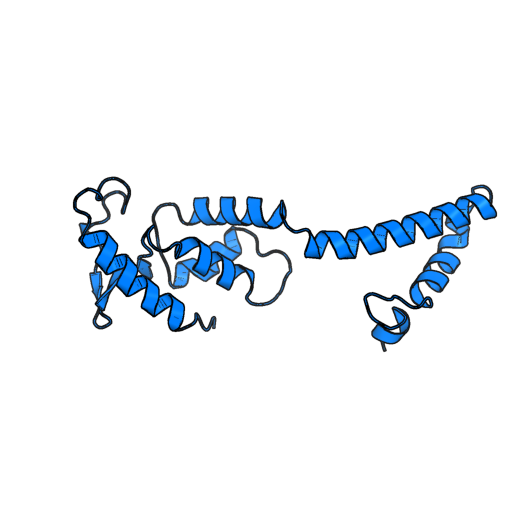.00 80.19 144 LEU A C 1
ATOM 1168 O O . LEU A 1 144 ? 34.998 -3.311 -27.647 1.00 80.19 144 LEU A O 1
ATOM 1172 N N . VAL A 1 145 ? 33.191 -3.362 -28.988 1.00 81.06 145 VAL A N 1
ATOM 1173 C CA . VAL A 1 145 ? 32.399 -2.389 -28.217 1.00 81.06 145 VAL A CA 1
ATOM 1174 C C . VAL A 1 145 ? 32.012 -2.968 -26.863 1.00 81.06 145 VAL A C 1
ATOM 1176 O O . VAL A 1 145 ? 32.220 -2.323 -25.839 1.00 81.06 145 VAL A O 1
ATOM 1179 N N . GLU A 1 146 ? 31.526 -4.208 -26.841 1.00 82.44 146 GLU A N 1
ATOM 1180 C CA . GLU A 1 146 ? 31.205 -4.927 -25.609 1.00 82.44 146 GLU A CA 1
ATOM 1181 C C . GLU A 1 146 ? 32.443 -5.084 -24.716 1.00 82.44 146 GLU A C 1
ATOM 1183 O O . GLU A 1 146 ? 32.391 -4.787 -23.521 1.00 82.44 146 GLU A O 1
ATOM 1188 N N . PHE A 1 147 ? 33.584 -5.469 -25.296 1.00 84.50 147 PHE A N 1
ATOM 1189 C CA . PHE A 1 147 ? 34.854 -5.550 -24.575 1.00 84.50 147 PHE A CA 1
ATOM 1190 C C . PHE A 1 147 ? 35.263 -4.196 -23.983 1.00 84.50 147 PHE A C 1
ATOM 1192 O O . PHE A 1 147 ? 35.676 -4.123 -22.825 1.00 84.50 147 PHE A O 1
ATOM 1199 N N . SER A 1 148 ? 35.131 -3.117 -24.752 1.00 83.12 148 SER A N 1
ATOM 1200 C CA . SER A 1 148 ? 35.489 -1.767 -24.311 1.00 83.12 148 SER A CA 1
ATOM 1201 C C . SER A 1 148 ? 34.567 -1.284 -23.193 1.00 83.12 148 SER A C 1
ATOM 1203 O O . SER A 1 148 ? 35.043 -0.785 -22.175 1.00 83.12 148 SER A O 1
ATOM 1205 N N . TYR A 1 149 ? 33.258 -1.495 -23.328 1.00 84.00 149 TYR A N 1
ATOM 1206 C CA . TYR A 1 149 ? 32.269 -1.151 -22.310 1.00 84.00 149 TYR A CA 1
ATOM 1207 C C . TYR A 1 149 ? 32.511 -1.909 -20.999 1.00 84.00 149 TYR A C 1
ATOM 1209 O O . TYR A 1 149 ? 32.523 -1.294 -19.929 1.00 84.00 149 TYR A O 1
ATOM 1217 N N . ASN A 1 150 ? 32.757 -3.221 -21.088 1.00 84.50 150 ASN A N 1
ATOM 1218 C CA . ASN A 1 150 ? 32.954 -4.087 -19.929 1.00 84.50 150 ASN A CA 1
ATOM 1219 C C . ASN A 1 150 ? 34.247 -3.783 -19.173 1.00 84.50 150 ASN A C 1
ATOM 1221 O O . ASN A 1 150 ? 34.245 -3.942 -17.958 1.00 84.50 150 ASN A O 1
ATOM 1225 N N . ASN A 1 151 ? 35.304 -3.328 -19.859 1.00 85.06 151 ASN A N 1
ATOM 1226 C CA . ASN A 1 151 ? 36.611 -3.007 -19.266 1.00 85.06 151 ASN A CA 1
ATOM 1227 C C . ASN A 1 151 ? 36.801 -1.533 -18.881 1.00 85.06 151 ASN A C 1
ATOM 1229 O O . ASN A 1 151 ? 37.783 -1.193 -18.222 1.00 85.06 151 ASN A O 1
ATOM 1233 N N . THR A 1 152 ? 35.898 -0.640 -19.284 1.00 83.25 152 THR A N 1
ATOM 1234 C CA . THR A 1 152 ? 36.001 0.784 -18.942 1.00 83.25 152 THR A CA 1
ATOM 1235 C C . THR A 1 152 ? 35.531 1.031 -17.512 1.00 83.25 152 THR A C 1
ATOM 1237 O O . THR A 1 152 ? 34.567 0.428 -17.049 1.00 83.25 152 THR A O 1
ATOM 1240 N N . TYR A 1 153 ? 36.180 1.961 -16.811 1.00 82.19 153 TYR A N 1
ATOM 1241 C CA . TYR A 1 153 ? 35.771 2.375 -15.471 1.00 82.19 153 TYR A CA 1
ATOM 1242 C C . TYR A 1 153 ? 34.436 3.126 -15.493 1.00 82.19 153 TYR A C 1
ATOM 1244 O O . TYR A 1 153 ? 34.295 4.152 -16.164 1.00 82.19 153 TYR A O 1
ATOM 1252 N N . HIS A 1 154 ? 33.462 2.665 -14.710 1.00 80.00 154 HIS A N 1
ATOM 1253 C CA . HIS A 1 154 ? 32.151 3.300 -14.615 1.00 80.00 154 HIS A CA 1
ATOM 1254 C C . HIS A 1 154 ? 32.018 4.040 -13.286 1.00 80.00 154 HIS A C 1
ATOM 1256 O O . HIS A 1 154 ? 31.968 3.453 -12.205 1.00 80.00 154 HIS A O 1
ATOM 1262 N N . SER A 1 155 ? 31.906 5.367 -13.351 1.00 72.38 155 SER A N 1
ATOM 1263 C CA . SER A 1 155 ? 31.870 6.236 -12.166 1.00 72.38 155 SER A CA 1
ATOM 1264 C C . SER A 1 155 ? 30.660 6.020 -11.245 1.00 72.38 155 SER A C 1
ATOM 1266 O O . SER A 1 155 ? 30.732 6.403 -10.070 1.00 72.38 155 SER A O 1
ATOM 1268 N N . SER A 1 156 ? 29.580 5.420 -11.763 1.00 69.12 156 SER A N 1
ATOM 1269 C CA . SER A 1 156 ? 28.361 5.036 -11.037 1.00 69.12 156 SER A CA 1
ATOM 1270 C C . SER A 1 156 ? 28.558 3.807 -10.149 1.00 69.12 156 SER A C 1
ATOM 1272 O O . SER A 1 156 ? 28.072 3.809 -9.022 1.00 69.12 156 SER A O 1
ATOM 1274 N N . ILE A 1 157 ? 29.294 2.797 -10.623 1.00 76.25 157 ILE A N 1
ATOM 1275 C CA . ILE A 1 157 ? 29.583 1.552 -9.884 1.00 76.25 157 ILE A CA 1
ATOM 1276 C C . ILE A 1 157 ? 30.981 1.536 -9.251 1.00 76.25 157 ILE A C 1
ATOM 1278 O O . ILE A 1 157 ? 31.298 0.642 -8.479 1.00 76.25 157 ILE A O 1
ATOM 1282 N N . LYS A 1 158 ? 31.795 2.566 -9.515 1.00 80.69 158 LYS A N 1
ATOM 1283 C CA . LYS A 1 158 ? 33.147 2.775 -8.969 1.00 80.69 158 LYS A CA 1
ATOM 1284 C C . LYS A 1 158 ? 34.178 1.700 -9.336 1.00 80.69 158 LYS A C 1
ATOM 1286 O O . LYS A 1 158 ? 35.256 1.694 -8.744 1.00 80.69 158 LYS A O 1
ATOM 1291 N N . CYS A 1 159 ? 33.887 0.879 -10.336 1.00 84.81 159 CYS A N 1
ATOM 1292 C CA . CYS A 1 159 ? 34.770 -0.126 -10.926 1.00 84.81 159 CYS A CA 1
ATOM 1293 C C . CYS A 1 159 ? 34.409 -0.330 -12.407 1.00 84.81 159 CYS A C 1
ATOM 1295 O O . CYS A 1 159 ? 33.485 0.316 -12.918 1.00 84.81 159 CYS A O 1
ATOM 1297 N N . ALA A 1 160 ? 35.138 -1.189 -13.114 1.00 87.56 160 ALA A N 1
ATOM 1298 C CA . ALA A 1 160 ? 34.691 -1.668 -14.416 1.00 87.56 160 ALA A CA 1
ATOM 1299 C C . ALA A 1 160 ? 33.615 -2.763 -14.249 1.00 87.56 160 ALA A C 1
ATOM 1301 O O . ALA A 1 160 ? 33.702 -3.560 -13.312 1.00 87.56 160 ALA A O 1
ATOM 1302 N N . PRO A 1 161 ? 32.607 -2.852 -15.138 1.00 85.75 161 PRO A N 1
ATOM 1303 C CA . PRO A 1 161 ? 31.562 -3.872 -15.040 1.00 85.75 161 PRO A CA 1
ATOM 1304 C C . PRO A 1 161 ? 32.085 -5.307 -14.913 1.00 85.75 161 PRO A C 1
ATOM 1306 O O . PRO A 1 161 ? 31.509 -6.086 -14.158 1.00 85.75 161 PRO A O 1
ATOM 1309 N N . PHE A 1 162 ? 33.188 -5.659 -15.587 1.00 85.25 162 PHE A N 1
ATOM 1310 C CA . PHE A 1 162 ? 33.779 -6.995 -15.454 1.00 85.25 162 PHE A CA 1
ATOM 1311 C C . PHE A 1 162 ? 34.303 -7.270 -14.036 1.00 85.25 162 PHE A C 1
ATOM 1313 O O . PHE A 1 162 ? 34.187 -8.392 -13.560 1.00 85.25 162 PHE A O 1
ATOM 1320 N N . GLU A 1 163 ? 34.822 -6.257 -13.337 1.00 83.12 163 GLU A N 1
ATOM 1321 C CA . GLU A 1 163 ? 35.319 -6.381 -11.960 1.00 83.12 163 GLU A CA 1
ATOM 1322 C C . GLU A 1 163 ? 34.181 -6.544 -10.949 1.00 83.12 163 GLU A C 1
ATOM 1324 O O . GLU A 1 163 ? 34.399 -7.053 -9.861 1.00 83.12 163 GLU A O 1
ATOM 1329 N N . ALA A 1 164 ? 32.963 -6.110 -11.283 1.00 81.56 164 ALA A N 1
ATOM 1330 C CA . ALA A 1 164 ? 31.793 -6.292 -10.424 1.00 81.56 164 ALA A CA 1
ATOM 1331 C C . ALA A 1 164 ? 31.189 -7.708 -10.511 1.00 81.56 164 ALA A C 1
ATOM 1333 O O . ALA A 1 164 ? 30.326 -8.054 -9.703 1.00 81.56 164 ALA A O 1
ATOM 1334 N N . LEU A 1 165 ? 31.589 -8.499 -11.513 1.00 74.50 165 LEU A N 1
ATOM 1335 C CA . LEU A 1 165 ? 31.050 -9.834 -11.791 1.00 74.50 165 LEU A CA 1
ATOM 1336 C C . LEU A 1 165 ? 31.896 -10.977 -11.202 1.00 74.50 165 LEU A C 1
ATOM 1338 O O . LEU A 1 165 ? 31.443 -12.123 -11.238 1.00 74.50 165 LEU A O 1
ATOM 1342 N N . TYR A 1 166 ? 33.081 -10.678 -10.662 1.00 65.06 166 TYR A N 1
ATOM 1343 C CA . TYR A 1 166 ? 34.034 -11.630 -10.076 1.00 65.06 166 TYR A CA 1
ATOM 1344 C C . TYR A 1 166 ? 34.466 -11.185 -8.677 1.00 65.06 166 TYR A C 1
ATOM 1346 O O . TYR A 1 166 ? 34.745 -12.084 -7.851 1.00 65.06 166 TYR A O 1
#

Foldseek 3Di:
DDCPDPVLVVVQLVQVVVQVVPPVDDPFWAVP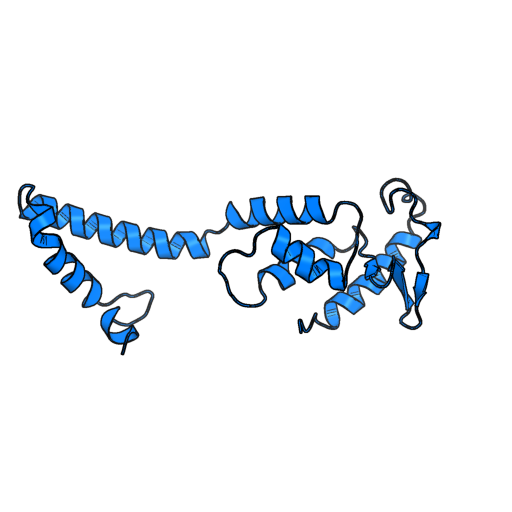CPVQWDQDPVRFTDHPQAGEGGPPPVSLVVLLVSLQPPDDPPRQPLVNSCVVRVVHHDTPCSSVVSNVSSVVCVVPCCPVCVVVVVVVVVLVVLLVVQCVVVVRVSVVCVVVSVVCQQQDQDPVVRGRVVVVVD

Secondary structure (DSSP, 8-state):
-----HHHHHHHHHHHHHHHH-TT--SSSSTT-GGG-EE-TTS-EEETTEEE--SGGGHHHHHHHHHHHSS--S---HHHHHHHHTTTEE-TTHHHHHHHHHHHHHHT-HHHHHHHHHHHHHHHHHHHHHHHHTTT-GGGGHHHHHHHHHHS-BTTTTB-GGGG--